Protein AF-A0A8S9HEF8-F1 (afdb_monomer_lite)

Structure (mmCIF, N/CA/C/O backbone):
data_AF-A0A8S9HEF8-F1
#
_entry.id   AF-A0A8S9HEF8-F1
#
loop_
_atom_site.group_PDB
_atom_site.id
_atom_site.type_symbol
_atom_site.label_atom_id
_atom_site.label_alt_id
_atom_site.label_comp_id
_atom_site.label_asym_id
_atom_site.label_entity_id
_atom_site.label_seq_id
_atom_site.pdbx_PDB_ins_code
_atom_site.Cartn_x
_atom_site.Cartn_y
_atom_site.Cartn_z
_atom_site.occupancy
_atom_site.B_iso_or_equiv
_atom_site.auth_seq_id
_atom_site.auth_comp_id
_atom_site.auth_asym_id
_atom_site.auth_atom_id
_atom_site.pdbx_PDB_model_num
ATOM 1 N N . MET A 1 1 ? 30.241 -7.085 -18.959 1.00 45.62 1 MET A N 1
ATOM 2 C CA . MET A 1 1 ? 30.035 -8.427 -18.373 1.00 45.62 1 MET A CA 1
ATOM 3 C C . MET A 1 1 ? 28.655 -8.900 -18.828 1.00 45.62 1 MET A C 1
ATOM 5 O O . MET A 1 1 ? 27.682 -8.258 -18.466 1.00 45.62 1 MET A O 1
ATOM 9 N N . ARG A 1 2 ? 28.546 -9.889 -19.728 1.00 50.38 2 ARG A N 1
ATOM 10 C CA . ARG A 1 2 ? 27.238 -10.426 -20.155 1.00 50.38 2 ARG A CA 1
ATOM 11 C C . ARG A 1 2 ? 26.846 -11.518 -19.163 1.00 50.38 2 ARG A C 1
ATOM 13 O O . ARG A 1 2 ? 27.552 -12.520 -19.085 1.00 50.38 2 ARG A O 1
ATOM 20 N N . ALA A 1 3 ? 25.784 -11.312 -18.388 1.00 52.59 3 ALA A N 1
ATOM 21 C CA . ALA A 1 3 ? 25.222 -12.379 -17.566 1.00 52.59 3 A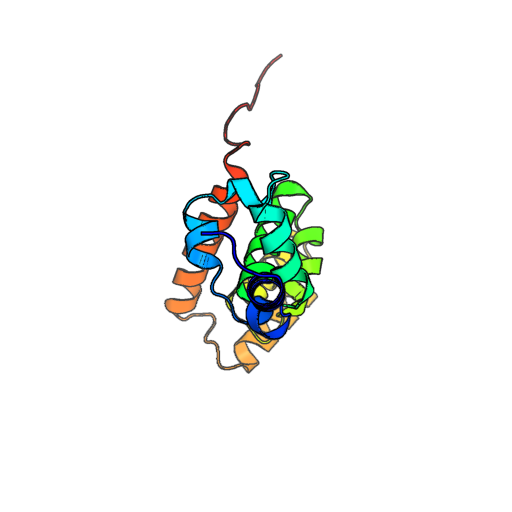LA A CA 1
ATO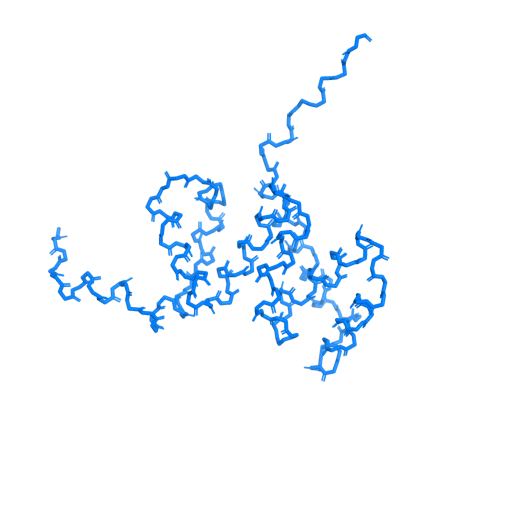M 22 C C . ALA A 1 3 ? 24.819 -13.545 -18.489 1.00 52.59 3 ALA A C 1
ATOM 24 O O . ALA A 1 3 ? 24.152 -13.332 -19.501 1.00 52.59 3 ALA A O 1
ATOM 25 N N . GLY A 1 4 ? 25.290 -14.759 -18.195 1.00 60.69 4 GLY A N 1
ATOM 26 C CA . GLY A 1 4 ? 24.871 -15.961 -18.922 1.00 60.69 4 GLY A CA 1
ATOM 27 C C . GLY A 1 4 ? 23.397 -16.284 -18.659 1.00 60.69 4 GLY A C 1
ATOM 28 O O . GLY A 1 4 ? 22.818 -15.767 -17.708 1.00 60.69 4 GLY A O 1
ATOM 29 N N . ILE A 1 5 ? 22.810 -17.175 -19.463 1.00 64.31 5 ILE A N 1
ATOM 30 C CA . ILE A 1 5 ? 21.390 -17.586 -19.392 1.00 64.31 5 ILE A CA 1
ATOM 31 C C . ILE A 1 5 ? 20.952 -17.913 -17.949 1.00 64.31 5 ILE A C 1
ATOM 33 O O . ILE A 1 5 ? 19.923 -17.432 -17.497 1.00 64.31 5 ILE A O 1
ATOM 37 N N . ARG A 1 6 ? 21.806 -18.595 -17.173 1.00 64.19 6 ARG A N 1
ATOM 38 C CA . ARG A 1 6 ? 21.556 -18.915 -15.753 1.00 64.19 6 ARG A CA 1
ATOM 39 C C . ARG A 1 6 ? 21.473 -17.694 -14.829 1.00 64.19 6 ARG A C 1
ATOM 41 O O . ARG A 1 6 ? 20.729 -17.705 -13.859 1.00 64.19 6 ARG A O 1
ATOM 48 N N . GLY A 1 7 ? 22.253 -16.648 -15.102 1.00 69.31 7 GLY A N 1
ATOM 49 C CA . GLY A 1 7 ? 22.179 -15.391 -14.352 1.00 69.31 7 GLY A CA 1
ATOM 50 C C . GLY A 1 7 ? 20.928 -14.587 -14.704 1.00 69.31 7 GLY A C 1
ATOM 51 O O . GLY A 1 7 ? 20.364 -13.930 -13.836 1.00 69.31 7 GLY A O 1
ATOM 52 N N . TYR A 1 8 ? 20.473 -14.679 -15.957 1.00 68.25 8 TYR A N 1
ATOM 53 C CA . TYR A 1 8 ? 19.217 -14.079 -16.410 1.00 68.25 8 TYR A CA 1
ATOM 54 C C . TYR A 1 8 ? 17.990 -14.770 -15.794 1.00 68.25 8 TYR A C 1
ATOM 56 O O . TYR A 1 8 ? 17.074 -14.099 -15.332 1.00 68.25 8 TYR A O 1
ATOM 64 N N . GLU A 1 9 ? 17.994 -16.102 -15.726 1.00 75.50 9 GLU A N 1
ATOM 65 C CA . GLU A 1 9 ? 16.936 -16.881 -15.067 1.00 75.50 9 GLU A CA 1
ATOM 66 C C . GLU A 1 9 ? 16.825 -16.540 -13.576 1.00 75.50 9 GLU A C 1
ATOM 68 O O . GLU A 1 9 ? 15.723 -16.352 -13.070 1.00 75.50 9 GLU A O 1
ATOM 73 N N . LEU A 1 10 ? 17.962 -16.367 -12.892 1.00 78.44 10 LEU A N 1
ATOM 74 C CA . LEU A 1 10 ? 17.995 -16.026 -11.471 1.00 78.44 10 LEU A CA 1
ATOM 75 C C . LEU A 1 10 ? 17.328 -14.673 -11.167 1.00 78.44 10 LEU A C 1
ATOM 77 O O . LEU A 1 10 ? 16.542 -14.576 -10.232 1.00 78.44 10 LEU A O 1
ATOM 81 N N . VAL A 1 11 ? 17.595 -13.624 -11.954 1.00 75.62 11 VAL A N 1
ATOM 82 C CA . VAL A 1 11 ? 17.010 -12.284 -11.711 1.00 75.62 11 VAL A CA 1
ATOM 83 C C . VAL A 1 11 ? 15.521 -12.188 -12.065 1.00 75.62 11 VAL A C 1
ATOM 85 O O . VAL A 1 11 ? 14.886 -11.168 -11.802 1.00 75.62 11 VAL A O 1
ATOM 88 N N . HIS A 1 12 ? 14.956 -13.238 -12.661 1.00 83.00 12 HIS A N 1
ATOM 89 C CA . HIS A 1 12 ? 13.531 -13.361 -12.961 1.00 83.00 12 HIS A CA 1
ATOM 90 C C . HIS A 1 12 ? 12.839 -14.458 -12.144 1.00 83.00 12 HIS A C 1
ATOM 92 O O . HIS A 1 12 ? 11.660 -14.729 -12.374 1.00 83.00 12 HIS A O 1
ATOM 98 N N . ASP A 1 13 ? 13.538 -15.066 -11.184 1.00 89.81 13 ASP A N 1
ATOM 99 C CA . ASP A 1 13 ? 12.966 -16.084 -10.315 1.00 89.81 13 ASP A CA 1
ATOM 100 C C . ASP A 1 13 ? 11.870 -15.479 -9.409 1.00 89.81 13 ASP A C 1
ATOM 102 O O . ASP A 1 13 ? 12.137 -14.516 -8.678 1.00 89.81 13 ASP A O 1
ATOM 106 N N . PRO A 1 14 ? 10.643 -16.037 -9.397 1.00 91.06 14 PRO A N 1
ATOM 107 C CA . PRO A 1 14 ? 9.540 -15.503 -8.600 1.00 91.06 14 PRO A CA 1
ATOM 108 C C . PRO A 1 14 ? 9.828 -15.410 -7.097 1.00 91.06 14 PRO A C 1
ATOM 110 O O . PRO A 1 14 ? 9.326 -14.506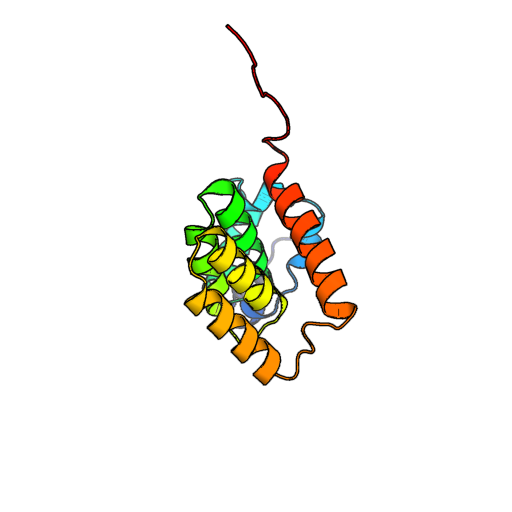 -6.431 1.00 91.06 14 PRO A O 1
ATOM 113 N N . SER A 1 15 ? 10.634 -16.319 -6.539 1.00 91.75 15 SER A N 1
ATOM 114 C CA . SER A 1 15 ? 10.981 -16.306 -5.113 1.00 91.75 15 SER A CA 1
ATOM 115 C C . SER A 1 15 ? 11.916 -15.150 -4.751 1.00 91.75 15 SER A C 1
ATOM 117 O O . SER A 1 15 ? 11.826 -14.617 -3.642 1.00 91.75 15 SER A O 1
ATOM 119 N N . ILE A 1 16 ? 12.765 -14.732 -5.697 1.00 90.81 16 ILE A N 1
ATOM 120 C CA . ILE A 1 16 ? 13.632 -13.559 -5.569 1.00 90.81 16 ILE A CA 1
ATOM 121 C C . ILE A 1 16 ? 12.802 -12.290 -5.732 1.00 90.81 16 ILE A C 1
ATOM 123 O O . ILE A 1 16 ? 12.845 -11.429 -4.857 1.00 90.81 16 ILE A O 1
ATOM 127 N N . LEU A 1 17 ? 11.992 -12.208 -6.790 1.00 93.19 17 LEU A N 1
ATOM 128 C CA . LEU A 1 17 ? 11.127 -11.054 -7.061 1.00 93.19 17 LEU A CA 1
ATOM 129 C C . LEU A 1 17 ? 10.148 -10.777 -5.911 1.00 93.19 17 LEU A C 1
ATOM 131 O O . LEU A 1 17 ? 9.862 -9.630 -5.587 1.00 93.19 17 LEU A O 1
ATOM 135 N N . LYS A 1 18 ? 9.678 -11.822 -5.224 1.00 93.69 18 LYS A N 1
ATOM 136 C CA . LYS A 1 18 ? 8.786 -11.682 -4.067 1.00 93.69 18 LYS A CA 1
ATOM 137 C C . LYS A 1 18 ? 9.461 -11.061 -2.836 1.00 93.69 18 LYS A C 1
ATOM 139 O O . LYS A 1 18 ? 8.764 -10.609 -1.931 1.00 93.69 18 LYS A O 1
ATOM 144 N N . ARG A 1 19 ? 10.796 -11.084 -2.762 1.00 91.06 19 ARG A N 1
ATOM 145 C CA . ARG A 1 19 ? 11.579 -10.685 -1.577 1.00 91.06 19 ARG A CA 1
ATOM 146 C C . ARG A 1 19 ? 12.564 -9.548 -1.832 1.00 91.06 19 ARG A C 1
ATOM 148 O O . ARG A 1 19 ? 13.186 -9.085 -0.877 1.00 91.06 19 ARG A O 1
ATOM 155 N N . CYS A 1 20 ? 12.764 -9.134 -3.080 1.00 89.69 20 CYS A N 1
ATOM 156 C CA . CYS A 1 20 ? 13.673 -8.040 -3.387 1.00 89.69 20 CYS A CA 1
ATOM 157 C C . CYS A 1 20 ? 13.167 -6.722 -2.785 1.00 89.69 20 CYS A C 1
ATOM 159 O O . CYS A 1 20 ? 11.965 -6.493 -2.647 1.00 89.69 20 CYS A O 1
ATOM 161 N N . ASN A 1 21 ? 14.112 -5.876 -2.375 1.00 86.69 21 ASN A N 1
ATOM 162 C CA . ASN A 1 21 ? 13.804 -4.570 -1.815 1.00 86.69 21 ASN A CA 1
ATOM 163 C C . ASN A 1 21 ? 13.782 -3.525 -2.933 1.00 86.69 21 ASN A C 1
ATOM 165 O O . ASN A 1 21 ? 14.836 -3.058 -3.366 1.00 86.69 21 ASN A O 1
ATOM 169 N N . ASP A 1 22 ? 12.580 -3.150 -3.359 1.00 83.56 22 ASP A N 1
ATOM 170 C CA . ASP A 1 22 ? 12.374 -2.196 -4.451 1.00 83.56 22 ASP A CA 1
ATOM 171 C C . ASP A 1 22 ? 12.343 -0.733 -3.957 1.00 83.56 22 ASP A C 1
ATOM 173 O O . ASP A 1 22 ? 12.358 0.198 -4.764 1.00 83.56 22 ASP A O 1
ATOM 177 N N . THR A 1 23 ? 12.367 -0.509 -2.634 1.00 85.44 23 THR A N 1
ATOM 178 C CA . THR A 1 23 ? 12.253 0.817 -2.001 1.00 85.44 23 THR A CA 1
ATOM 179 C C . THR A 1 23 ? 13.282 1.838 -2.496 1.00 85.44 23 THR A C 1
ATOM 181 O O . THR A 1 23 ? 12.865 2.942 -2.844 1.00 85.44 23 THR A O 1
ATOM 184 N N . PRO A 1 24 ? 14.600 1.541 -2.572 1.00 82.88 24 PRO A N 1
ATOM 185 C CA . PRO A 1 24 ? 15.578 2.534 -3.031 1.00 82.88 24 PRO A CA 1
ATOM 186 C C . PRO A 1 24 ? 15.256 3.045 -4.437 1.00 82.88 24 PRO A C 1
ATOM 188 O O . PRO A 1 24 ? 15.319 4.236 -4.714 1.00 82.88 24 PRO A O 1
ATOM 191 N N . MET A 1 25 ? 14.818 2.131 -5.297 1.00 77.00 25 MET A N 1
ATOM 192 C CA . MET A 1 25 ? 14.545 2.397 -6.700 1.00 77.00 25 MET A CA 1
ATOM 193 C C . MET A 1 25 ? 13.284 3.264 -6.870 1.00 77.00 25 MET A C 1
ATOM 195 O O . MET A 1 25 ? 13.278 4.206 -7.661 1.00 77.00 25 MET A O 1
ATOM 199 N N . VAL A 1 26 ? 12.239 2.998 -6.078 1.00 81.19 26 VAL A N 1
ATOM 200 C CA . VAL A 1 26 ? 11.017 3.820 -6.043 1.00 81.19 26 VAL A CA 1
ATOM 201 C C . VAL A 1 26 ? 11.270 5.194 -5.411 1.00 81.19 26 VAL A C 1
ATOM 203 O O . VAL A 1 26 ? 10.693 6.184 -5.853 1.00 81.19 26 VAL A O 1
ATOM 206 N N . ASN A 1 27 ? 12.150 5.283 -4.409 1.00 82.88 27 ASN A N 1
ATOM 207 C CA . ASN A 1 27 ? 12.511 6.551 -3.770 1.00 82.88 27 ASN A CA 1
ATOM 208 C C . ASN A 1 27 ? 13.292 7.476 -4.710 1.00 82.88 27 ASN A C 1
ATOM 210 O O . ASN A 1 27 ? 13.030 8.675 -4.742 1.00 82.88 27 ASN A O 1
ATOM 214 N N . GLU A 1 28 ? 14.254 6.932 -5.457 1.00 81.44 28 GLU A N 1
ATOM 215 C CA . GLU A 1 28 ? 15.108 7.720 -6.352 1.00 81.44 28 GLU A CA 1
ATOM 216 C C . GLU A 1 28 ? 14.373 8.183 -7.611 1.00 81.44 28 GLU A C 1
ATOM 218 O O . GLU A 1 28 ? 14.711 9.215 -8.191 1.00 81.44 28 GLU A O 1
ATOM 223 N N . SER A 1 29 ? 13.397 7.410 -8.091 1.00 78.81 29 SER A N 1
ATOM 224 C CA . SER A 1 29 ? 12.734 7.681 -9.368 1.00 78.81 29 SER A CA 1
ATOM 225 C C . SER A 1 29 ? 11.279 7.191 -9.393 1.00 78.81 29 SER A C 1
ATOM 227 O O . SER A 1 29 ? 10.934 6.326 -10.201 1.00 78.81 29 SER A O 1
ATOM 229 N N . PRO A 1 30 ? 10.384 7.773 -8.571 1.00 77.44 30 PRO A N 1
ATOM 230 C CA . PRO A 1 30 ? 8.987 7.335 -8.471 1.00 77.44 30 PRO A CA 1
ATOM 231 C C . PRO A 1 30 ? 8.230 7.452 -9.802 1.00 77.44 30 PRO A C 1
ATOM 233 O O . PRO A 1 30 ? 7.377 6.622 -10.109 1.00 77.44 30 PRO A O 1
ATOM 236 N N . CYS A 1 31 ? 8.600 8.417 -10.654 1.00 73.06 31 CYS A N 1
ATOM 237 C CA . CYS A 1 31 ? 8.021 8.587 -11.989 1.00 73.06 31 CYS A CA 1
ATOM 238 C C . CYS A 1 31 ? 8.257 7.385 -12.922 1.00 73.06 31 CYS A C 1
ATOM 240 O O . CYS A 1 31 ? 7.529 7.214 -13.898 1.00 73.06 31 CYS A O 1
ATOM 242 N N . GLN A 1 32 ? 9.249 6.533 -12.641 1.00 77.06 32 GLN A N 1
ATOM 243 C CA . GLN A 1 32 ? 9.531 5.355 -13.461 1.00 77.06 32 GLN A CA 1
ATOM 244 C C . GLN A 1 32 ? 8.480 4.252 -13.285 1.00 77.06 32 GLN A C 1
ATOM 246 O O . GLN A 1 32 ? 8.370 3.410 -14.170 1.00 77.06 32 GLN A O 1
ATOM 251 N N . ILE A 1 33 ? 7.671 4.278 -12.214 1.00 79.62 33 ILE A N 1
ATOM 252 C CA . ILE A 1 33 ? 6.546 3.340 -12.039 1.00 79.62 33 ILE A CA 1
ATOM 253 C C . ILE A 1 33 ? 5.493 3.540 -13.138 1.00 79.62 33 ILE A C 1
ATOM 255 O O . ILE A 1 33 ? 4.962 2.561 -13.656 1.00 79.62 33 ILE A O 1
ATOM 259 N N . GLY A 1 34 ? 5.229 4.785 -13.541 1.00 73.62 34 GLY A N 1
ATOM 260 C CA . GLY A 1 34 ? 4.269 5.104 -14.604 1.00 73.62 34 GLY A CA 1
ATOM 261 C C . GLY A 1 34 ? 4.850 5.063 -16.022 1.00 73.62 34 GLY A C 1
ATOM 262 O O . GLY A 1 34 ? 4.101 4.955 -16.991 1.00 73.62 34 GLY A O 1
ATOM 263 N N . ASN A 1 35 ? 6.178 5.120 -16.167 1.00 76.50 35 ASN A N 1
ATOM 264 C CA . ASN A 1 35 ? 6.840 5.208 -17.468 1.00 76.50 35 ASN A CA 1
ATOM 265 C C . ASN A 1 35 ? 7.188 3.833 -18.042 1.00 76.50 35 ASN A C 1
ATOM 267 O O . ASN A 1 35 ? 7.875 3.043 -17.392 1.00 76.50 35 ASN A O 1
ATOM 271 N N . ILE A 1 36 ? 6.834 3.611 -19.314 1.00 75.62 36 ILE A N 1
ATOM 272 C CA . ILE A 1 36 ? 7.205 2.410 -20.076 1.00 75.62 36 ILE A CA 1
ATOM 273 C C . ILE A 1 36 ? 8.730 2.302 -20.147 1.00 75.62 36 ILE A C 1
ATOM 275 O O . ILE A 1 36 ? 9.397 2.965 -20.941 1.00 75.62 36 ILE A O 1
ATOM 279 N N . SER A 1 37 ? 9.283 1.469 -19.272 1.00 79.94 37 SER A N 1
ATOM 280 C CA . SER A 1 37 ? 10.715 1.350 -19.022 1.00 79.94 37 SER A CA 1
ATOM 281 C C . SER A 1 37 ? 11.070 -0.068 -18.570 1.00 79.94 37 SER A C 1
ATOM 283 O O . SER A 1 37 ? 10.220 -0.853 -18.146 1.00 79.94 37 SER A O 1
ATOM 285 N N . ASN A 1 38 ? 12.361 -0.409 -18.620 1.00 82.19 38 ASN A N 1
ATOM 286 C CA . ASN A 1 38 ? 12.845 -1.673 -18.051 1.00 82.19 38 ASN A CA 1
ATOM 287 C C . ASN A 1 38 ? 12.605 -1.752 -16.536 1.00 82.19 38 ASN A C 1
ATOM 289 O O . ASN A 1 38 ? 12.398 -2.847 -16.017 1.00 82.19 38 ASN A O 1
ATOM 293 N N . PHE A 1 39 ? 12.598 -0.602 -15.854 1.00 82.50 39 PHE A N 1
ATOM 294 C CA . PHE A 1 39 ? 12.239 -0.501 -14.445 1.00 82.50 39 PHE A CA 1
ATOM 295 C C . PHE A 1 39 ? 10.779 -0.909 -14.232 1.00 82.50 39 PHE A C 1
ATOM 297 O O . PHE A 1 39 ? 10.524 -1.811 -13.442 1.00 82.50 39 PHE A O 1
ATOM 304 N N . GLN A 1 40 ? 9.840 -0.319 -14.980 1.00 85.81 40 GLN A N 1
ATOM 305 C CA . GLN A 1 40 ? 8.414 -0.629 -14.843 1.00 85.81 40 GLN A CA 1
ATOM 306 C C . GLN A 1 40 ? 8.156 -2.114 -15.117 1.00 85.81 40 GLN A C 1
ATOM 308 O O . GLN A 1 40 ? 7.465 -2.774 -14.350 1.00 85.81 40 GLN A O 1
ATOM 313 N N . ASN A 1 41 ? 8.785 -2.675 -16.152 1.00 88.12 41 ASN A N 1
ATOM 314 C CA . ASN A 1 41 ? 8.671 -4.101 -16.463 1.00 88.12 41 ASN A CA 1
ATOM 315 C C . ASN A 1 41 ? 9.184 -5.010 -15.337 1.00 88.12 41 ASN A C 1
ATOM 317 O O . ASN A 1 41 ? 8.622 -6.078 -15.107 1.00 88.12 41 ASN A O 1
ATOM 321 N N . PHE A 1 42 ? 10.272 -4.634 -14.661 1.00 88.69 42 PHE A N 1
ATOM 322 C CA . PHE A 1 42 ? 10.765 -5.367 -13.495 1.00 88.69 42 PHE A CA 1
ATOM 323 C C . PHE A 1 42 ? 9.812 -5.212 -12.303 1.00 88.69 42 PHE A C 1
ATOM 325 O O . PHE A 1 42 ? 9.396 -6.207 -11.719 1.00 88.69 42 PHE A O 1
ATOM 332 N N . PHE A 1 43 ? 9.415 -3.977 -12.002 1.00 91.06 43 PHE A N 1
ATOM 333 C CA . PHE A 1 43 ? 8.542 -3.634 -10.886 1.00 91.06 43 PHE A CA 1
ATOM 334 C C . PHE A 1 43 ? 7.178 -4.331 -10.978 1.00 91.06 43 PHE A C 1
ATOM 336 O O . PHE A 1 43 ? 6.730 -4.937 -10.009 1.00 91.06 43 PHE A O 1
ATOM 343 N N . LEU A 1 44 ? 6.553 -4.351 -12.158 1.00 92.38 44 LEU A N 1
ATOM 344 C CA . LEU A 1 44 ? 5.284 -5.051 -12.371 1.00 92.38 44 LEU A CA 1
ATOM 345 C C . LEU A 1 44 ? 5.411 -6.564 -12.156 1.00 92.38 44 LEU A C 1
ATOM 347 O O . LEU A 1 44 ? 4.513 -7.169 -11.579 1.00 92.38 44 LEU A O 1
ATOM 351 N N . LYS A 1 45 ? 6.552 -7.180 -12.499 1.00 94.06 45 LYS A N 1
ATOM 352 C CA . LYS A 1 45 ? 6.793 -8.590 -12.150 1.00 94.06 45 LYS A CA 1
ATOM 353 C C . LYS A 1 45 ? 6.852 -8.798 -10.635 1.00 94.06 45 LYS A C 1
ATOM 355 O O . LYS A 1 45 ? 6.360 -9.818 -10.158 1.00 94.06 45 LYS A O 1
ATOM 360 N N . CYS A 1 46 ? 7.419 -7.856 -9.875 1.00 94.81 46 CYS A N 1
ATOM 361 C CA . CYS A 1 46 ? 7.390 -7.888 -8.408 1.00 94.81 46 CYS A CA 1
ATOM 362 C C . CYS A 1 46 ? 5.952 -7.776 -7.871 1.00 94.81 46 CYS A C 1
ATOM 364 O O . CYS A 1 46 ? 5.570 -8.533 -6.976 1.00 94.81 46 CYS A O 1
ATOM 366 N N . VAL A 1 47 ? 5.132 -6.888 -8.445 1.00 95.19 47 VAL A N 1
ATOM 367 C CA . VAL A 1 47 ? 3.701 -6.756 -8.106 1.00 95.19 47 VAL A CA 1
ATOM 368 C C . VAL A 1 47 ? 2.947 -8.064 -8.375 1.00 95.19 47 VAL A C 1
ATOM 370 O O . VAL A 1 47 ? 2.174 -8.519 -7.526 1.00 95.19 47 VAL A O 1
ATOM 373 N N . ASP A 1 48 ? 3.193 -8.700 -9.522 1.00 95.25 48 ASP A N 1
ATOM 374 C CA . ASP A 1 48 ? 2.518 -9.932 -9.943 1.00 95.25 48 ASP A CA 1
ATOM 375 C C . ASP A 1 48 ? 2.798 -11.113 -9.008 1.00 95.25 48 ASP A C 1
ATOM 377 O O . ASP A 1 48 ? 1.896 -11.895 -8.706 1.00 95.25 48 ASP A O 1
ATOM 381 N N . VAL A 1 49 ? 4.025 -11.230 -8.489 1.00 95.81 49 VAL A N 1
ATOM 382 C CA . VAL A 1 49 ? 4.382 -12.283 -7.517 1.00 95.81 49 VAL A CA 1
ATOM 383 C C . VAL A 1 49 ? 3.990 -11.941 -6.072 1.00 95.81 49 VAL A C 1
ATOM 385 O O . VAL A 1 49 ? 4.230 -12.737 -5.154 1.00 95.81 49 VAL A O 1
ATOM 388 N N . GLY A 1 50 ? 3.379 -10.772 -5.855 1.00 94.75 50 GLY A N 1
ATOM 389 C CA . GLY A 1 50 ? 2.928 -10.308 -4.547 1.00 94.75 50 GLY A CA 1
ATOM 390 C C . GLY A 1 50 ? 4.072 -9.861 -3.639 1.00 94.75 50 GLY A C 1
ATOM 391 O O . GLY A 1 50 ? 4.066 -10.174 -2.448 1.00 94.75 50 GLY A O 1
ATOM 392 N N . ASN A 1 51 ? 5.079 -9.177 -4.188 1.00 95.75 51 ASN A N 1
ATOM 393 C CA . ASN A 1 51 ? 6.034 -8.435 -3.371 1.00 95.75 51 ASN A CA 1
ATOM 394 C C . ASN A 1 51 ? 5.282 -7.324 -2.622 1.00 95.75 51 ASN A C 1
ATOM 396 O O . ASN A 1 51 ? 4.688 -6.444 -3.242 1.00 95.75 51 ASN A O 1
ATOM 400 N N . ILE A 1 52 ? 5.313 -7.369 -1.290 1.00 94.88 52 ILE A N 1
ATOM 401 C CA . ILE A 1 52 ? 4.522 -6.483 -0.424 1.00 94.88 52 ILE A CA 1
ATOM 402 C C . ILE A 1 52 ? 4.828 -5.004 -0.695 1.00 94.88 52 ILE A C 1
ATOM 404 O O . ILE A 1 52 ? 3.907 -4.191 -0.767 1.00 94.88 52 ILE A O 1
ATOM 408 N N . VAL A 1 53 ? 6.108 -4.666 -0.875 1.00 93.31 53 VAL A N 1
ATOM 409 C CA . VAL A 1 53 ? 6.569 -3.292 -1.112 1.00 93.31 53 VAL A CA 1
ATOM 410 C C . VAL A 1 53 ? 6.146 -2.818 -2.500 1.00 93.31 53 VAL A C 1
ATOM 412 O O . VAL A 1 53 ? 5.631 -1.710 -2.640 1.00 93.31 53 VAL A O 1
ATOM 415 N N . ALA A 1 54 ? 6.299 -3.665 -3.522 1.00 94.94 54 ALA A N 1
ATOM 416 C CA . ALA A 1 54 ? 5.878 -3.324 -4.878 1.00 94.94 54 ALA A CA 1
ATOM 417 C C . ALA A 1 54 ? 4.355 -3.138 -4.972 1.00 94.94 54 ALA A C 1
ATOM 419 O O . ALA A 1 54 ? 3.890 -2.157 -5.544 1.00 94.94 54 ALA A O 1
ATOM 420 N N . VAL A 1 55 ? 3.578 -4.033 -4.350 1.00 96.56 55 VAL A N 1
ATOM 421 C CA . VAL A 1 55 ? 2.112 -3.922 -4.255 1.00 96.56 55 VAL A CA 1
ATOM 422 C C . VAL A 1 55 ? 1.704 -2.617 -3.570 1.00 96.56 55 VAL A C 1
ATOM 424 O O . VAL A 1 55 ? 0.799 -1.939 -4.049 1.00 96.56 55 VAL A O 1
ATOM 427 N N . TYR A 1 56 ? 2.383 -2.237 -2.484 1.00 95.25 56 TYR A N 1
ATOM 428 C CA . TYR A 1 56 ? 2.134 -0.967 -1.804 1.00 95.25 56 TYR A CA 1
ATOM 429 C C . TYR A 1 56 ? 2.333 0.233 -2.740 1.00 95.25 56 TYR A C 1
ATOM 431 O O . TYR A 1 56 ? 1.404 1.016 -2.935 1.00 95.25 56 TYR A O 1
ATOM 439 N N . TYR A 1 57 ? 3.506 0.355 -3.365 1.00 94.31 57 TYR A N 1
ATOM 440 C CA . TYR A 1 57 ? 3.801 1.501 -4.226 1.00 94.31 57 TYR A CA 1
ATOM 441 C C . TYR A 1 57 ? 2.947 1.541 -5.496 1.00 94.31 57 TYR A C 1
ATOM 443 O O . TYR A 1 57 ? 2.510 2.621 -5.884 1.00 94.31 57 TYR A O 1
ATOM 451 N N . GLU A 1 58 ? 2.660 0.394 -6.118 1.00 94.44 58 GLU A N 1
ATOM 452 C CA . GLU A 1 58 ? 1.761 0.336 -7.276 1.00 94.44 58 GLU A CA 1
ATOM 453 C C . GLU A 1 58 ? 0.340 0.759 -6.895 1.00 94.44 58 GLU A C 1
ATOM 455 O O . GLU A 1 58 ? -0.308 1.494 -7.635 1.00 94.44 58 GLU A O 1
ATOM 460 N N . GLY A 1 59 ? -0.138 0.343 -5.721 1.00 95.31 59 GLY A N 1
ATOM 461 C CA . GLY A 1 59 ? -1.439 0.755 -5.209 1.00 95.31 59 GLY A CA 1
ATOM 462 C C . GLY A 1 59 ? -1.558 2.267 -5.023 1.00 95.31 59 GLY A C 1
ATOM 463 O O . GLY A 1 59 ? -2.535 2.865 -5.470 1.00 95.31 59 GLY A O 1
ATOM 464 N N . LEU A 1 60 ? -0.539 2.905 -4.440 1.00 94.06 60 LEU A N 1
ATOM 465 C CA . LEU A 1 60 ? -0.498 4.367 -4.299 1.00 94.06 60 LEU A CA 1
ATOM 466 C C . LEU A 1 60 ? -0.357 5.091 -5.647 1.00 94.06 60 LEU A C 1
ATOM 468 O O . LEU A 1 60 ? -0.959 6.141 -5.883 1.00 94.06 60 LEU A O 1
ATOM 472 N N . HIS A 1 61 ? 0.430 4.530 -6.562 1.00 92.12 61 HIS A N 1
ATOM 473 C CA . HIS A 1 61 ? 0.556 5.062 -7.911 1.00 92.12 61 HIS A CA 1
ATOM 474 C C . HIS A 1 61 ? -0.781 4.988 -8.670 1.00 92.12 61 HIS A C 1
ATOM 476 O O . HIS A 1 61 ? -1.193 5.961 -9.300 1.00 92.12 61 HIS A O 1
ATOM 482 N N . ARG A 1 62 ? -1.528 3.883 -8.575 1.00 92.19 62 ARG A N 1
ATOM 483 C CA . ARG A 1 62 ? -2.852 3.770 -9.208 1.00 92.19 62 ARG A CA 1
ATOM 484 C C . ARG A 1 62 ? -3.905 4.649 -8.558 1.00 92.19 62 ARG A C 1
ATOM 486 O O . ARG A 1 62 ? -4.675 5.271 -9.286 1.00 92.19 62 ARG A O 1
ATOM 493 N N . SER A 1 63 ? -3.910 4.764 -7.227 1.00 92.94 63 SER A N 1
ATOM 494 C CA . SER A 1 63 ? -4.868 5.633 -6.529 1.00 92.94 63 SER A CA 1
ATOM 495 C C . SER A 1 63 ? -4.766 7.084 -6.992 1.00 92.94 63 SER A C 1
ATOM 497 O O . SER A 1 63 ? -5.766 7.794 -7.038 1.00 92.94 63 SER A O 1
ATOM 499 N N . THR A 1 64 ? -3.554 7.511 -7.351 1.00 87.31 64 THR A N 1
ATOM 500 C CA . THR A 1 64 ? -3.257 8.871 -7.803 1.00 87.31 64 THR A CA 1
ATOM 501 C C . THR A 1 64 ? -3.442 9.086 -9.303 1.00 87.31 64 THR A C 1
ATOM 503 O O . THR A 1 64 ? -3.764 10.200 -9.704 1.00 87.31 64 THR A O 1
ATOM 506 N N . THR A 1 65 ? -3.258 8.059 -10.135 1.00 87.44 65 THR A N 1
ATOM 507 C CA . THR A 1 65 ? -3.285 8.197 -11.605 1.00 87.44 65 THR A CA 1
ATOM 508 C C . THR A 1 65 ? -4.577 7.716 -12.259 1.00 87.44 65 THR A C 1
ATOM 510 O O . THR A 1 65 ? -4.978 8.263 -13.284 1.00 87.44 65 THR A O 1
ATOM 513 N N . LEU A 1 66 ? -5.230 6.706 -11.682 1.00 89.31 66 LEU A N 1
ATOM 514 C CA . LEU A 1 66 ? -6.432 6.063 -12.226 1.00 89.31 66 LEU A CA 1
ATOM 515 C C . LEU A 1 66 ? -7.653 6.212 -11.309 1.00 89.31 66 LEU A C 1
ATOM 517 O O . LEU A 1 66 ? -8.781 6.018 -11.753 1.00 89.31 66 LEU A O 1
ATOM 521 N N . GLY A 1 67 ? -7.430 6.585 -10.048 1.00 90.81 67 GLY A N 1
ATOM 522 C CA . GLY A 1 67 ? -8.468 6.804 -9.050 1.00 90.81 67 GLY A CA 1
ATOM 523 C C . GLY A 1 67 ? -8.359 5.846 -7.870 1.00 90.81 67 GLY A C 1
ATOM 524 O O . GLY A 1 67 ? -7.784 4.762 -7.954 1.00 90.81 67 GLY A O 1
ATOM 525 N N . VAL A 1 68 ? -8.932 6.266 -6.743 1.00 93.38 68 VAL A N 1
ATOM 526 C CA . VAL A 1 68 ? -8.790 5.608 -5.436 1.00 93.38 68 VAL A CA 1
ATOM 527 C C . VAL A 1 68 ? -9.194 4.127 -5.464 1.00 93.38 68 VAL A C 1
ATOM 529 O O . VAL A 1 68 ? -8.494 3.301 -4.882 1.00 93.38 68 VAL A O 1
ATOM 532 N N . GLU A 1 69 ? -10.260 3.769 -6.183 1.00 96.00 69 GLU A N 1
ATOM 533 C CA . GLU A 1 69 ? -10.726 2.377 -6.302 1.00 96.00 69 GLU A CA 1
ATOM 534 C C . GLU A 1 69 ? -9.688 1.453 -6.962 1.00 96.00 69 GLU A C 1
ATOM 536 O O . GLU A 1 69 ? -9.477 0.335 -6.496 1.00 96.00 69 GLU A O 1
ATOM 541 N N . GLU A 1 70 ? -8.959 1.932 -7.974 1.00 95.44 70 GLU A N 1
ATOM 542 C CA . GLU A 1 70 ? -7.887 1.158 -8.617 1.00 95.44 70 GLU A CA 1
ATOM 543 C C . GLU A 1 70 ? -6.695 0.931 -7.683 1.00 95.44 70 GLU A C 1
ATOM 545 O O . GLU A 1 70 ? -6.044 -0.114 -7.733 1.00 95.44 70 GLU A O 1
ATOM 550 N N . GLY A 1 71 ? -6.425 1.891 -6.795 1.00 95.75 71 GLY A N 1
ATOM 551 C CA . GLY A 1 71 ? -5.437 1.717 -5.737 1.00 95.75 71 GLY A CA 1
ATOM 552 C C . GLY A 1 71 ? -5.852 0.653 -4.725 1.00 95.75 71 GLY A C 1
ATOM 553 O O . GLY A 1 71 ? -5.050 -0.225 -4.403 1.00 95.75 71 GLY A O 1
ATOM 554 N N . ILE A 1 72 ? -7.113 0.681 -4.274 1.00 97.75 72 ILE A N 1
ATOM 555 C CA . ILE A 1 72 ? -7.671 -0.332 -3.363 1.00 97.75 72 ILE A CA 1
ATOM 556 C C . ILE A 1 72 ? -7.513 -1.736 -3.966 1.00 97.75 72 ILE A C 1
ATOM 558 O O . ILE A 1 72 ? -6.932 -2.602 -3.315 1.00 97.75 72 ILE A O 1
ATOM 562 N N . ASN A 1 73 ? -7.916 -1.938 -5.226 1.00 97.31 73 ASN A N 1
ATOM 563 C CA . ASN A 1 73 ? -7.849 -3.238 -5.913 1.00 97.31 73 ASN A CA 1
ATOM 564 C C . ASN A 1 73 ? -6.447 -3.876 -5.897 1.00 97.31 73 ASN A C 1
ATOM 566 O O . ASN A 1 73 ? -6.304 -5.103 -5.894 1.00 97.31 73 ASN A O 1
ATOM 570 N N . VAL A 1 74 ? -5.391 -3.058 -5.912 1.00 97.38 74 VAL A N 1
ATOM 571 C CA . VAL A 1 74 ? -4.009 -3.544 -5.806 1.00 97.38 74 VAL A CA 1
ATOM 572 C C . VAL A 1 74 ? -3.623 -3.790 -4.349 1.00 97.38 74 VAL A C 1
ATOM 574 O O . VAL A 1 74 ? -3.103 -4.861 -4.029 1.00 97.38 74 VAL A O 1
ATOM 577 N N . LEU A 1 75 ? -3.884 -2.821 -3.467 1.00 97.50 75 LEU A N 1
ATOM 578 C CA . LEU A 1 75 ? -3.470 -2.859 -2.062 1.00 97.50 75 LEU A CA 1
ATOM 579 C C . LEU A 1 75 ? -4.138 -3.979 -1.261 1.00 97.50 75 LEU A C 1
ATOM 581 O O . LEU A 1 75 ? -3.517 -4.508 -0.337 1.00 97.50 75 LEU A O 1
ATOM 585 N N . GLU A 1 76 ? -5.361 -4.375 -1.620 1.00 95.88 76 GLU A N 1
ATOM 586 C CA . GLU A 1 76 ? -6.122 -5.427 -0.934 1.00 95.88 76 GLU A CA 1
ATOM 587 C C . GLU A 1 76 ? -5.373 -6.759 -0.836 1.00 95.88 76 GLU A C 1
ATOM 589 O O . GLU A 1 76 ? -5.567 -7.503 0.123 1.00 95.88 76 GLU A O 1
ATOM 594 N N . ARG A 1 77 ? -4.430 -7.030 -1.748 1.00 95.06 77 ARG A N 1
ATOM 595 C CA . ARG A 1 77 ? -3.566 -8.224 -1.700 1.00 95.06 77 ARG A CA 1
ATOM 596 C C . ARG A 1 77 ? -2.747 -8.336 -0.408 1.00 95.06 77 ARG A C 1
ATOM 598 O O . ARG A 1 77 ? -2.349 -9.437 -0.038 1.00 95.06 77 ARG A O 1
ATOM 605 N N . ASN A 1 78 ? -2.484 -7.212 0.257 1.00 95.94 78 ASN A N 1
ATOM 606 C CA . ASN A 1 78 ? -1.704 -7.133 1.492 1.00 95.94 78 ASN A CA 1
ATOM 607 C C . ASN A 1 78 ? -2.584 -6.983 2.755 1.00 95.94 78 ASN A C 1
ATOM 609 O O . ASN A 1 78 ? -2.082 -7.091 3.882 1.00 95.94 78 ASN A O 1
ATOM 613 N N . VAL A 1 79 ? -3.884 -6.725 2.587 1.00 94.31 79 VAL A N 1
ATOM 614 C CA . VAL A 1 79 ? -4.837 -6.464 3.674 1.00 94.31 79 VAL A CA 1
ATOM 615 C C . VAL A 1 79 ? -5.329 -7.781 4.293 1.00 94.31 79 VAL A C 1
ATOM 617 O O . VAL A 1 79 ? -5.514 -8.765 3.580 1.00 94.31 79 VAL A O 1
ATOM 620 N N . PRO A 1 80 ? -5.552 -7.847 5.621 1.00 92.62 80 PRO A N 1
ATOM 621 C CA . PRO A 1 80 ? -5.272 -6.817 6.628 1.00 92.62 80 PRO A CA 1
ATOM 622 C C . PRO A 1 80 ? -3.858 -6.901 7.222 1.00 92.62 80 PRO A C 1
ATOM 624 O O . PRO A 1 80 ? -3.525 -6.156 8.143 1.00 92.62 80 PRO A O 1
ATOM 627 N N . THR A 1 81 ? -3.032 -7.825 6.732 1.00 88.88 81 THR A N 1
ATOM 628 C CA . THR A 1 81 ? -1.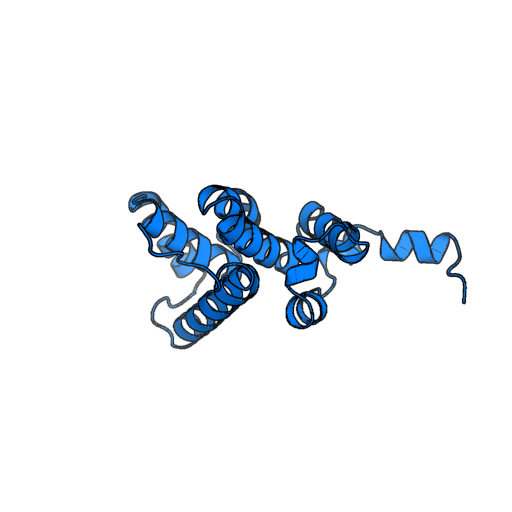796 -8.252 7.404 1.00 88.88 81 THR A CA 1
ATOM 629 C C . THR A 1 81 ? -0.679 -7.213 7.427 1.00 88.88 81 THR A C 1
ATOM 631 O O . THR A 1 81 ? 0.102 -7.202 8.376 1.00 88.88 81 THR A O 1
ATOM 634 N N . HIS A 1 82 ? -0.583 -6.342 6.419 1.00 93.94 82 HIS A N 1
ATOM 635 C CA . HIS A 1 82 ? 0.532 -5.407 6.302 1.00 93.94 82 HIS A CA 1
ATOM 636 C C . HIS A 1 82 ? 0.091 -3.955 6.493 1.00 93.94 82 HIS A C 1
ATOM 638 O O . HIS A 1 82 ? -0.600 -3.392 5.645 1.00 93.94 82 HIS A O 1
ATOM 644 N N . VAL A 1 83 ? 0.552 -3.326 7.579 1.00 94.19 83 VAL A N 1
ATOM 645 C CA . VAL A 1 83 ? 0.132 -1.974 7.994 1.00 94.19 83 VAL A CA 1
ATOM 646 C C . VAL A 1 83 ? 0.257 -0.929 6.883 1.00 94.19 83 VAL A C 1
ATOM 648 O O . VAL A 1 83 ? -0.682 -0.162 6.688 1.00 94.19 83 VAL A O 1
ATOM 651 N N . LEU A 1 84 ? 1.343 -0.956 6.094 1.00 92.75 84 LEU A N 1
ATOM 652 C CA . LEU A 1 84 ? 1.560 0.033 5.030 1.00 92.75 84 LEU A CA 1
ATOM 653 C C . LEU A 1 84 ? 0.497 -0.028 3.930 1.00 92.75 84 LEU A C 1
ATOM 655 O O . LEU A 1 84 ? 0.262 0.976 3.283 1.00 92.75 84 LEU A O 1
ATOM 659 N N . SER A 1 85 ? -0.152 -1.172 3.700 1.00 95.38 85 SER A N 1
ATOM 660 C CA . SER A 1 85 ? -1.232 -1.279 2.705 1.00 95.38 85 SER A CA 1
ATOM 661 C C . SER A 1 85 ? -2.613 -1.204 3.349 1.00 95.38 85 SER A C 1
ATOM 663 O O . SER A 1 85 ? -3.522 -0.611 2.776 1.00 95.38 85 SER A O 1
ATOM 665 N N . THR A 1 86 ? -2.764 -1.743 4.559 1.00 96.88 86 THR A N 1
ATOM 666 C CA . THR A 1 86 ? -4.030 -1.730 5.301 1.00 96.88 86 THR A CA 1
ATOM 667 C C . THR A 1 86 ? -4.449 -0.320 5.713 1.00 96.88 86 THR A C 1
ATOM 669 O O . THR A 1 86 ? -5.622 0.022 5.570 1.00 96.88 86 THR A O 1
ATOM 672 N N . LEU A 1 87 ? -3.516 0.519 6.181 1.00 95.94 87 LEU A N 1
ATOM 673 C CA . LEU A 1 87 ? -3.829 1.891 6.593 1.00 95.94 87 LEU A CA 1
ATOM 674 C C . LEU A 1 87 ? -4.342 2.750 5.415 1.00 95.94 87 LEU A C 1
ATOM 676 O O . LEU A 1 87 ? -5.440 3.298 5.543 1.00 95.94 87 LEU A O 1
ATOM 680 N N . PRO A 1 88 ? -3.658 2.820 4.250 1.00 95.88 88 PRO A N 1
ATOM 681 C CA . PRO A 1 88 ? -4.185 3.533 3.089 1.00 95.88 88 PRO A CA 1
ATOM 682 C C . PRO A 1 88 ? -5.526 2.993 2.596 1.00 95.88 88 PRO A C 1
ATOM 684 O O . PRO A 1 88 ? -6.386 3.792 2.257 1.00 95.88 88 PRO A O 1
ATOM 687 N N . VAL A 1 89 ? -5.752 1.671 2.592 1.00 97.88 89 VAL A N 1
ATOM 688 C CA . VAL A 1 89 ? -7.049 1.098 2.176 1.00 97.88 89 VAL A CA 1
ATOM 689 C C . VAL A 1 89 ? -8.188 1.582 3.077 1.00 97.88 89 VAL A C 1
ATOM 691 O O . VAL A 1 89 ? -9.235 1.980 2.571 1.00 97.88 89 VAL A O 1
ATOM 694 N N . GLY A 1 90 ? -7.982 1.623 4.398 1.00 97.44 90 GLY A N 1
ATOM 695 C CA . GLY A 1 90 ? -8.970 2.178 5.329 1.00 97.44 90 GLY A CA 1
ATOM 696 C C . GLY A 1 90 ? -9.266 3.658 5.055 1.00 97.44 90 GLY A C 1
ATOM 697 O O . GLY A 1 90 ? -10.427 4.057 5.001 1.00 97.44 90 GLY A O 1
ATOM 698 N N . ILE A 1 91 ? -8.225 4.461 4.808 1.00 96.00 91 ILE A N 1
ATOM 699 C CA . ILE A 1 91 ? -8.356 5.884 4.449 1.00 96.00 91 ILE A CA 1
ATOM 700 C C . ILE A 1 91 ? -9.089 6.049 3.110 1.00 96.00 91 ILE A C 1
ATOM 702 O O . ILE A 1 91 ? -9.991 6.872 2.990 1.00 96.00 91 ILE A O 1
ATOM 706 N N . PHE A 1 92 ? -8.756 5.238 2.112 1.00 96.88 92 PHE A N 1
ATOM 707 C CA . PHE A 1 92 ? -9.379 5.261 0.794 1.00 96.88 92 PHE A CA 1
ATOM 708 C C . PHE A 1 92 ? -10.864 4.899 0.848 1.00 96.88 92 PHE A C 1
ATOM 710 O O . PHE A 1 92 ? -11.671 5.562 0.198 1.00 96.88 92 PHE A O 1
ATOM 717 N N . TYR A 1 93 ? -11.254 3.926 1.674 1.00 98.38 93 TYR A N 1
ATOM 718 C CA . TYR A 1 93 ? -12.666 3.647 1.928 1.00 98.38 93 TYR A CA 1
ATOM 719 C C . TYR A 1 93 ? -13.397 4.853 2.540 1.00 98.38 93 TYR A C 1
ATOM 721 O O . TYR A 1 93 ? -14.502 5.170 2.096 1.00 98.38 93 TYR A O 1
ATOM 729 N N . LEU A 1 94 ? -12.772 5.598 3.463 1.00 95.56 94 LEU A N 1
ATOM 730 C CA . LEU A 1 94 ? -13.338 6.859 3.970 1.00 95.56 94 LEU A CA 1
ATOM 731 C C . LEU A 1 94 ? -13.487 7.913 2.863 1.00 95.56 94 LEU A C 1
ATOM 733 O O . LEU A 1 94 ? -14.538 8.542 2.769 1.00 95.56 94 LEU A O 1
ATOM 737 N N . CYS A 1 95 ? -12.486 8.076 1.990 1.00 93.31 95 CYS A N 1
ATOM 738 C CA . CYS A 1 95 ? -12.559 9.003 0.852 1.00 93.31 95 CYS A CA 1
ATOM 739 C C . CYS A 1 95 ? -13.711 8.678 -0.113 1.00 93.31 95 CYS A C 1
ATOM 741 O O . CYS A 1 95 ? -14.238 9.578 -0.763 1.00 93.31 95 CYS A O 1
ATOM 743 N N . LEU A 1 96 ? -14.109 7.406 -0.201 1.00 94.62 96 LEU A N 1
ATOM 744 C CA . LEU A 1 96 ? -15.232 6.942 -1.018 1.00 94.62 96 LEU A CA 1
ATOM 745 C C . LEU A 1 96 ? -16.587 6.984 -0.287 1.00 94.62 96 LEU A C 1
ATOM 747 O O . LEU A 1 96 ? -17.597 6.592 -0.869 1.00 94.62 96 LEU A O 1
ATOM 751 N N . GLY A 1 97 ? -16.632 7.409 0.981 1.00 96.44 97 GLY A N 1
ATOM 752 C CA . GLY A 1 97 ? -17.845 7.368 1.809 1.00 96.44 97 GLY A CA 1
ATOM 753 C C . GLY A 1 97 ? -18.269 5.954 2.233 1.00 96.44 97 GLY A C 1
ATOM 754 O O . GLY A 1 97 ? -19.400 5.749 2.670 1.00 96.44 97 GLY A O 1
ATOM 755 N N . LYS A 1 98 ? -17.374 4.968 2.108 1.00 97.94 98 LYS A N 1
ATOM 756 C CA . LYS A 1 98 ? -17.575 3.558 2.474 1.00 97.94 98 LYS A CA 1
ATOM 757 C C . LYS A 1 98 ? -17.164 3.330 3.935 1.00 97.94 98 LYS A C 1
ATOM 759 O O . LYS A 1 98 ? -16.159 2.691 4.243 1.00 97.94 98 LYS A O 1
ATOM 764 N N . GLU A 1 99 ? -17.911 3.946 4.853 1.00 97.69 99 GLU A N 1
ATOM 765 C CA . GLU A 1 99 ? -17.558 3.995 6.282 1.00 97.69 99 GLU A CA 1
ATOM 766 C C . GLU A 1 99 ? -17.497 2.609 6.936 1.00 97.69 99 GLU A C 1
ATOM 768 O O . GLU A 1 99 ? -16.617 2.351 7.756 1.00 97.69 99 GLU A O 1
ATOM 773 N N . MET A 1 100 ? -18.401 1.697 6.568 1.00 98.06 100 MET A N 1
ATOM 774 C CA . MET A 1 100 ? -18.455 0.353 7.154 1.00 98.06 100 MET A CA 1
ATOM 775 C C . MET A 1 100 ? -17.246 -0.496 6.754 1.00 98.06 100 MET A C 1
ATOM 777 O O . MET A 1 100 ? -16.692 -1.230 7.578 1.00 98.06 100 MET A O 1
ATOM 781 N N . GLU A 1 101 ? -16.807 -0.374 5.506 1.00 98.00 101 GLU A N 1
ATOM 782 C CA . GLU A 1 101 ? -15.600 -1.000 4.985 1.00 98.00 101 GLU A CA 1
ATOM 783 C C . GLU A 1 101 ? -14.364 -0.430 5.685 1.00 98.00 101 GLU A C 1
ATOM 785 O O . GLU A 1 101 ? -13.547 -1.195 6.200 1.00 98.00 101 GLU A O 1
ATOM 790 N N . ALA A 1 102 ? -14.273 0.898 5.819 1.00 97.81 102 ALA A N 1
ATOM 791 C CA . ALA A 1 102 ? -13.191 1.544 6.559 1.00 97.81 102 ALA A CA 1
ATOM 792 C C . ALA A 1 102 ? -13.127 1.077 8.024 1.00 97.81 102 ALA A C 1
ATOM 794 O O . ALA A 1 102 ? -12.060 0.690 8.504 1.00 97.81 102 ALA A O 1
ATOM 795 N N . ILE A 1 103 ? -14.268 1.050 8.728 1.00 97.94 103 ILE A N 1
ATOM 796 C CA . ILE A 1 103 ? -14.363 0.550 10.110 1.00 97.94 103 ILE A CA 1
ATOM 797 C C . ILE A 1 103 ? -13.850 -0.889 10.193 1.00 97.94 103 ILE A C 1
ATOM 799 O O . ILE A 1 103 ? -13.058 -1.205 11.082 1.00 97.94 103 ILE A O 1
ATOM 803 N N . THR A 1 104 ? -14.267 -1.747 9.261 1.00 97.94 104 THR A N 1
ATOM 804 C CA . THR A 1 104 ? -13.851 -3.155 9.224 1.00 97.94 104 THR A CA 1
ATOM 805 C C . THR A 1 104 ? -12.335 -3.273 9.069 1.00 97.94 104 THR A C 1
ATOM 807 O O . THR A 1 104 ? -11.691 -4.004 9.823 1.00 97.94 104 THR A O 1
ATOM 810 N N . VAL A 1 105 ? -11.746 -2.507 8.148 1.00 97.62 105 VAL A N 1
ATOM 811 C CA . VAL A 1 105 ? -10.297 -2.494 7.904 1.00 97.62 105 VAL A CA 1
ATOM 812 C C . VAL A 1 105 ? -9.524 -2.024 9.140 1.00 97.62 105 VAL A C 1
ATOM 814 O O . VAL A 1 105 ? -8.565 -2.680 9.553 1.00 97.62 105 VAL A O 1
ATOM 817 N N . PHE A 1 106 ? -9.955 -0.941 9.794 1.00 96.50 106 PHE A N 1
ATOM 818 C CA . PHE A 1 106 ? -9.293 -0.447 11.007 1.00 96.50 106 PHE A CA 1
ATOM 819 C C . PHE A 1 106 ? -9.423 -1.412 12.189 1.00 96.50 106 PHE A C 1
ATOM 821 O O . PHE A 1 106 ? -8.461 -1.599 12.934 1.00 96.50 106 PHE A O 1
ATOM 828 N N . GLN A 1 107 ? -10.571 -2.073 12.346 1.00 96.81 107 GLN A N 1
ATOM 829 C CA . GLN A 1 107 ? -10.751 -3.106 13.368 1.00 96.81 107 GLN A CA 1
ATOM 830 C C . GLN A 1 107 ? -9.834 -4.309 13.133 1.00 96.81 107 GLN A C 1
ATOM 832 O O . GLN A 1 107 ? -9.242 -4.813 14.086 1.00 96.81 107 GLN A O 1
ATOM 837 N N . GLN A 1 108 ? -9.673 -4.750 11.883 1.00 95.81 108 GLN A N 1
ATOM 838 C CA . GLN A 1 108 ? -8.735 -5.822 11.542 1.00 95.81 108 GLN A CA 1
ATOM 839 C C . GLN A 1 108 ? -7.284 -5.414 11.818 1.00 95.81 108 GLN A C 1
ATOM 841 O O . GLN A 1 108 ? -6.514 -6.211 12.352 1.00 95.81 108 GLN A O 1
ATOM 846 N N . LEU A 1 109 ? -6.917 -4.167 11.508 1.00 93.44 109 LEU A N 1
ATOM 847 C CA . LEU A 1 109 ? -5.583 -3.643 11.788 1.00 93.44 109 LEU A CA 1
ATOM 848 C C . LEU A 1 109 ? -5.300 -3.602 13.298 1.00 93.44 109 LEU A C 1
ATOM 850 O O . LEU A 1 109 ? -4.272 -4.111 13.743 1.00 93.44 109 LEU A O 1
ATOM 854 N N . ALA A 1 110 ? -6.245 -3.092 14.092 1.00 94.31 110 ALA A N 1
ATOM 855 C CA . ALA A 1 110 ? -6.156 -3.109 15.552 1.00 94.31 110 ALA A CA 1
ATOM 856 C C . ALA A 1 110 ? -6.102 -4.540 16.116 1.00 94.31 110 ALA A C 1
ATOM 858 O O . ALA A 1 110 ? -5.326 -4.828 17.027 1.00 94.31 110 ALA A O 1
ATOM 859 N N . GLY A 1 111 ? -6.873 -5.463 15.531 1.00 94.12 111 GLY A N 1
ATOM 860 C CA . GLY A 1 111 ? -6.854 -6.888 15.869 1.00 94.12 111 GLY A CA 1
ATOM 861 C C . GLY A 1 111 ? -5.498 -7.563 15.636 1.00 94.12 111 GLY A C 1
ATOM 862 O O . GLY A 1 111 ? -5.171 -8.517 16.338 1.00 94.12 111 GLY A O 1
ATOM 863 N N . ASN A 1 112 ? -4.673 -7.030 14.729 1.00 92.06 112 ASN A N 1
ATOM 864 C CA . ASN A 1 112 ? -3.298 -7.482 14.488 1.00 92.06 112 ASN A CA 1
ATOM 865 C C . ASN A 1 112 ? -2.276 -6.895 15.485 1.00 92.06 112 ASN A C 1
ATOM 867 O O . ASN A 1 112 ? -1.071 -7.049 15.293 1.00 92.06 112 ASN A O 1
ATOM 871 N N . GLY A 1 113 ? -2.736 -6.233 16.553 1.00 91.50 113 GLY A N 1
ATOM 872 C CA . GLY A 1 113 ? -1.884 -5.665 17.601 1.00 91.50 113 GLY A CA 1
ATOM 873 C C . GLY A 1 113 ? -1.355 -4.263 17.295 1.00 91.50 113 GLY A C 1
ATOM 874 O O . GLY A 1 113 ? -0.469 -3.783 17.997 1.00 91.50 113 GLY A O 1
ATOM 875 N N . VAL A 1 114 ? -1.883 -3.602 16.262 1.00 92.88 114 VAL A N 1
ATOM 876 C CA . VAL A 1 114 ? -1.520 -2.224 15.921 1.00 92.88 114 VAL A CA 1
ATOM 877 C C . VAL A 1 114 ? -2.321 -1.249 16.782 1.00 92.88 114 VAL A C 1
ATOM 879 O O . VAL A 1 114 ? -3.548 -1.217 16.719 1.00 92.88 114 VAL A O 1
ATOM 882 N N . ASP A 1 115 ? -1.637 -0.405 17.552 1.00 94.88 115 ASP A N 1
ATOM 883 C CA . ASP A 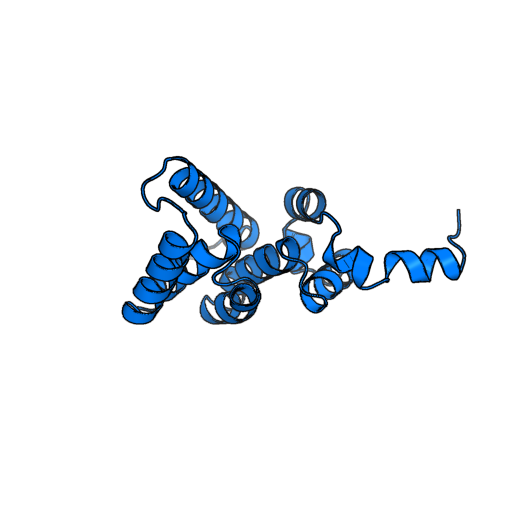1 115 ? -2.284 0.728 18.212 1.00 94.88 115 ASP A CA 1
ATOM 884 C C . ASP A 1 115 ? -2.488 1.869 17.208 1.00 94.88 115 ASP A C 1
ATOM 886 O O . ASP A 1 115 ? -1.551 2.589 16.860 1.00 94.88 115 ASP A O 1
ATOM 890 N N . LEU A 1 116 ? -3.733 2.046 16.758 1.00 92.56 116 LEU A N 1
ATOM 891 C CA . LEU A 1 116 ? -4.129 3.086 15.801 1.00 92.56 116 LEU A CA 1
ATOM 892 C C . LEU A 1 116 ? -3.901 4.518 16.309 1.00 92.56 116 LEU A C 1
ATOM 894 O O . LEU A 1 116 ? -3.987 5.453 15.520 1.00 92.56 116 LEU A O 1
ATOM 898 N N . LYS A 1 117 ? -3.652 4.706 17.610 1.00 94.25 117 LYS A N 1
ATOM 899 C CA . LYS A 1 117 ? -3.369 6.016 18.217 1.00 94.25 117 LYS A CA 1
ATOM 900 C C . LYS A 1 117 ? -1.888 6.218 18.530 1.00 94.25 117 LYS A C 1
ATOM 902 O O . LYS A 1 117 ? -1.533 7.238 19.118 1.00 94.25 117 LYS A O 1
ATOM 907 N N . SER A 1 118 ? -1.040 5.256 18.177 1.00 95.50 118 SER A N 1
ATOM 908 C CA . SER A 1 118 ? 0.399 5.349 18.403 1.00 95.50 118 SER A CA 1
ATOM 909 C C . SER A 1 118 ? 1.052 6.363 17.467 1.00 95.50 118 SER A C 1
ATOM 911 O O . SER A 1 118 ? 0.631 6.527 16.324 1.00 95.50 118 SER A O 1
ATOM 913 N N . GLU A 1 119 ? 2.131 6.987 17.939 1.00 95.69 119 GLU A N 1
ATOM 914 C CA . GLU A 1 119 ? 2.983 7.882 17.142 1.00 95.69 119 GLU A CA 1
ATOM 915 C C . GLU A 1 119 ? 3.463 7.210 15.847 1.00 95.69 119 GLU A C 1
ATOM 917 O O . GLU A 1 119 ? 3.418 7.820 14.787 1.00 95.69 119 GLU A O 1
ATOM 922 N N . ALA A 1 120 ? 3.768 5.909 15.892 1.00 93.06 120 ALA A N 1
ATOM 923 C CA . ALA A 1 120 ? 4.157 5.136 14.714 1.00 93.06 120 ALA A CA 1
ATOM 924 C C . ALA A 1 120 ? 3.089 5.134 13.603 1.00 93.06 120 ALA A C 1
ATOM 926 O O . ALA A 1 120 ? 3.429 5.132 12.424 1.00 93.06 120 ALA A O 1
ATOM 927 N N . ILE A 1 121 ? 1.794 5.136 13.943 1.00 94.06 121 ILE A N 1
ATOM 928 C CA . ILE A 1 121 ? 0.728 5.213 12.932 1.00 94.06 121 ILE A CA 1
ATOM 929 C C . ILE A 1 121 ? 0.634 6.612 12.327 1.00 94.06 121 ILE A C 1
ATOM 931 O O . ILE A 1 121 ? 0.380 6.727 11.127 1.00 94.06 121 ILE A O 1
ATOM 935 N N . PHE A 1 122 ? 0.887 7.656 13.119 1.00 92.69 122 PHE A N 1
ATOM 936 C CA . PHE A 1 122 ? 0.988 9.020 12.602 1.00 92.69 122 PHE A CA 1
ATOM 937 C C . PHE A 1 122 ? 2.176 9.162 11.642 1.00 92.69 122 PHE A C 1
ATOM 939 O O . PHE A 1 122 ? 1.984 9.652 10.536 1.00 92.69 122 PHE A O 1
ATOM 946 N N . GLU A 1 123 ? 3.351 8.630 11.990 1.00 94.56 123 GLU A N 1
ATOM 947 C CA . GLU A 1 123 ? 4.533 8.639 11.112 1.00 94.56 123 GLU A CA 1
ATOM 948 C C . GLU A 1 123 ? 4.283 7.912 9.779 1.00 94.56 123 GLU A C 1
ATOM 950 O O . GLU A 1 123 ? 4.681 8.391 8.716 1.00 94.56 123 GLU A O 1
ATOM 955 N N . ILE A 1 124 ? 3.580 6.771 9.803 1.00 93.38 124 ILE A N 1
ATOM 956 C CA . ILE A 1 124 ? 3.181 6.068 8.570 1.00 93.38 124 ILE A CA 1
ATOM 957 C C . ILE A 1 124 ? 2.203 6.926 7.750 1.00 93.38 124 ILE A C 1
ATOM 959 O O . ILE A 1 124 ? 2.250 6.900 6.519 1.00 93.38 124 ILE A O 1
ATOM 963 N N . GLY A 1 125 ? 1.326 7.688 8.409 1.00 92.75 125 GLY A N 1
ATOM 964 C CA . GLY A 1 125 ? 0.442 8.660 7.765 1.00 92.75 125 GLY A CA 1
ATOM 965 C C . GLY A 1 125 ? 1.208 9.776 7.048 1.00 92.75 125 GLY A C 1
ATOM 966 O O . GLY A 1 125 ? 0.927 10.049 5.880 1.00 92.75 125 GLY A O 1
ATOM 967 N N . ASP A 1 126 ? 2.215 10.355 7.700 1.00 92.38 126 ASP A N 1
ATOM 968 C CA . ASP A 1 126 ? 3.073 11.395 7.115 1.00 92.38 126 ASP A CA 1
ATOM 969 C C . ASP A 1 126 ? 3.877 10.854 5.917 1.00 92.38 126 ASP A C 1
ATOM 971 O O . ASP A 1 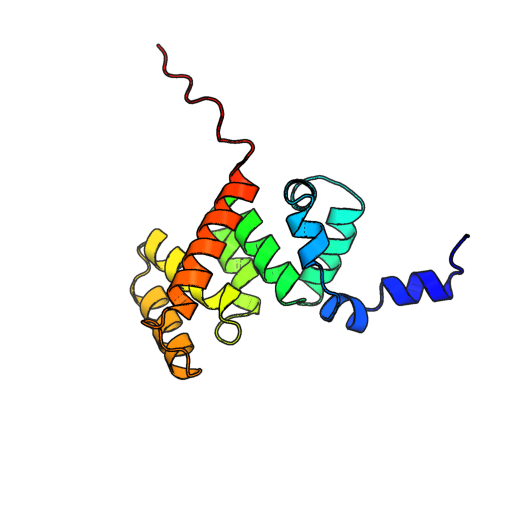126 ? 4.017 11.514 4.876 1.00 92.38 126 ASP A O 1
ATOM 975 N N . GLU A 1 127 ? 4.380 9.614 6.018 1.00 91.19 127 GLU A N 1
ATOM 976 C CA . GLU A 1 127 ? 5.028 8.954 4.883 1.00 91.19 127 GLU A CA 1
ATOM 977 C C . GLU A 1 127 ? 4.033 8.737 3.736 1.00 91.19 127 GLU A C 1
ATOM 979 O O . GLU A 1 127 ? 4.361 9.036 2.585 1.00 91.19 127 GLU A O 1
ATOM 984 N N . LEU A 1 128 ? 2.823 8.247 4.024 1.00 92.38 128 LEU A N 1
ATOM 985 C CA . LEU A 1 128 ? 1.777 8.027 3.025 1.00 92.38 128 LEU A CA 1
ATOM 986 C C . LEU A 1 128 ? 1.461 9.310 2.248 1.00 92.38 128 LEU A C 1
ATOM 988 O O . LEU A 1 128 ? 1.440 9.276 1.016 1.00 92.38 128 LEU A O 1
ATOM 992 N N . GLU A 1 129 ? 1.258 10.433 2.940 1.00 90.31 129 GLU A N 1
ATOM 993 C CA . GLU A 1 129 ? 1.037 11.736 2.302 1.00 90.31 129 GLU A CA 1
ATOM 994 C C . GLU A 1 129 ? 2.198 12.085 1.363 1.00 90.31 129 GLU A C 1
ATOM 996 O O . GLU A 1 129 ? 1.992 12.362 0.177 1.00 90.31 129 GLU A O 1
ATOM 1001 N N . THR A 1 130 ? 3.432 11.966 1.858 1.00 88.94 130 THR A N 1
ATOM 1002 C CA . THR A 1 130 ? 4.646 12.224 1.072 1.00 88.94 130 THR A CA 1
ATOM 1003 C C . THR A 1 130 ? 4.713 11.344 -0.183 1.00 88.94 130 THR A C 1
ATOM 1005 O O . THR A 1 130 ? 5.100 11.815 -1.257 1.00 88.94 130 THR A O 1
ATOM 1008 N N . ARG A 1 131 ? 4.316 10.066 -0.089 1.00 88.75 131 ARG A N 1
ATOM 1009 C CA . ARG A 1 131 ? 4.287 9.141 -1.236 1.00 88.75 131 ARG A CA 1
ATOM 1010 C C . ARG A 1 131 ? 3.217 9.505 -2.250 1.00 88.75 131 ARG A C 1
ATOM 1012 O O . ARG A 1 131 ? 3.487 9.495 -3.446 1.00 88.75 131 ARG A O 1
ATOM 1019 N N . LEU A 1 132 ? 2.012 9.831 -1.801 1.00 88.31 132 LEU A N 1
ATOM 1020 C CA . LEU A 1 132 ? 0.937 10.234 -2.704 1.00 88.31 132 LEU A CA 1
ATOM 1021 C C . LEU A 1 132 ? 1.329 11.499 -3.483 1.00 88.31 132 LEU A C 1
ATOM 1023 O O . LEU A 1 132 ? 1.138 11.552 -4.699 1.00 88.31 132 LEU A O 1
ATOM 1027 N N . LEU A 1 133 ? 1.967 12.465 -2.813 1.00 84.56 133 LEU A N 1
ATOM 1028 C CA . LEU A 1 133 ? 2.495 13.676 -3.445 1.00 84.56 133 LEU A CA 1
ATOM 1029 C C . LEU A 1 133 ? 3.596 13.380 -4.472 1.00 84.56 133 LEU A C 1
ATOM 1031 O O . LEU A 1 133 ? 3.624 14.008 -5.533 1.00 84.56 133 LEU A O 1
ATOM 1035 N N . SER A 1 134 ? 4.483 12.416 -4.206 1.00 81.69 134 SER A N 1
ATOM 1036 C CA . SER A 1 134 ? 5.573 12.090 -5.133 1.00 81.69 134 SER A CA 1
ATOM 1037 C C . SER A 1 134 ? 5.082 11.457 -6.440 1.00 81.69 134 SER A C 1
ATOM 1039 O O . SER A 1 134 ? 5.692 11.677 -7.488 1.00 81.69 134 SER A O 1
ATOM 1041 N N . PHE A 1 135 ? 3.953 10.741 -6.412 1.00 79.00 135 PHE A N 1
ATOM 1042 C CA . PHE A 1 135 ? 3.277 10.243 -7.616 1.00 79.00 135 PHE A CA 1
ATOM 1043 C C . PHE A 1 135 ? 2.451 11.323 -8.332 1.00 79.00 135 PHE A C 1
ATOM 1045 O O . PHE A 1 135 ? 2.304 11.277 -9.552 1.00 79.00 135 PHE A O 1
ATOM 1052 N N . HIS A 1 136 ? 1.969 12.330 -7.598 1.00 66.31 136 HIS A N 1
ATOM 1053 C CA . HIS A 1 136 ? 1.225 13.481 -8.126 1.00 66.31 136 HIS A CA 1
ATOM 1054 C C . HIS A 1 136 ? 2.092 14.588 -8.745 1.00 66.31 136 HIS A C 1
ATOM 1056 O O . HIS A 1 136 ? 1.543 15.545 -9.291 1.00 66.31 136 HIS A O 1
ATOM 1062 N N . ALA A 1 137 ? 3.424 14.495 -8.701 1.00 53.00 137 ALA A N 1
ATOM 1063 C CA . ALA A 1 137 ? 4.318 15.563 -9.156 1.00 53.00 137 ALA A CA 1
ATOM 1064 C C . ALA A 1 137 ? 4.153 16.056 -10.624 1.00 53.00 137 ALA A C 1
ATOM 1066 O O . ALA A 1 137 ? 4.640 17.152 -10.904 1.00 53.00 137 ALA A O 1
ATOM 1067 N N . PRO A 1 138 ? 3.449 15.379 -11.562 1.00 48.25 138 PRO A N 1
ATOM 1068 C CA . PRO A 1 138 ? 3.065 16.006 -12.832 1.00 48.25 138 PRO A CA 1
ATOM 1069 C C . PRO A 1 138 ? 1.883 16.992 -12.739 1.00 48.25 138 PRO A C 1
ATOM 1071 O O . PRO A 1 138 ? 1.731 17.819 -13.632 1.00 48.25 138 PRO A O 1
ATOM 1074 N N . PHE A 1 139 ? 1.052 16.936 -11.689 1.00 43.28 139 PHE A N 1
ATOM 1075 C CA . PHE A 1 139 ? -0.189 17.724 -11.563 1.00 43.28 139 PHE A CA 1
ATOM 1076 C C . PHE A 1 139 ? -0.083 18.956 -10.653 1.00 43.28 139 PHE A C 1
ATOM 1078 O O . PHE A 1 139 ? -1.046 19.707 -10.521 1.00 43.28 139 PHE A O 1
ATOM 1085 N N . LEU A 1 140 ? 1.096 19.250 -10.095 1.00 39.50 140 LEU A N 1
ATOM 1086 C CA . LEU A 1 140 ? 1.361 20.533 -9.424 1.00 39.50 140 LEU A CA 1
ATOM 1087 C C . LEU A 1 140 ? 1.589 21.704 -10.405 1.00 39.50 140 LEU A C 1
ATOM 1089 O O . LEU A 1 140 ? 2.069 22.760 -10.000 1.00 39.50 140 LEU A O 1
ATOM 1093 N N . ASN A 1 141 ? 1.213 21.566 -11.682 1.00 38.66 141 ASN A N 1
ATOM 1094 C CA . ASN A 1 141 ? 1.151 22.685 -12.616 1.00 38.66 141 ASN A CA 1
ATOM 1095 C C . ASN A 1 141 ? -0.154 22.679 -13.424 1.00 38.66 141 ASN A C 1
ATOM 1097 O O . ASN A 1 141 ? -0.496 21.696 -14.074 1.00 38.66 141 ASN A O 1
ATOM 1101 N N . THR A 1 142 ? -0.797 23.851 -13.446 1.00 38.53 142 THR A N 1
ATOM 1102 C CA . THR A 1 142 ? -1.973 24.269 -14.234 1.00 38.53 142 THR A CA 1
ATOM 1103 C C . THR A 1 142 ? -3.368 23.963 -13.668 1.00 38.53 142 THR A C 1
ATOM 1105 O O . THR A 1 142 ? -4.199 23.319 -14.297 1.00 38.53 142 THR A O 1
ATOM 1108 N N . TYR A 1 143 ? -3.726 24.645 -12.574 1.00 38.31 143 TYR A N 1
ATOM 1109 C CA . TYR A 1 143 ? -4.981 25.397 -12.658 1.00 38.31 143 TYR A CA 1
ATOM 1110 C C . TYR A 1 143 ? -4.759 26.503 -13.698 1.00 38.31 143 TYR A C 1
ATOM 1112 O O . TYR A 1 143 ? -4.243 27.570 -13.374 1.00 38.31 143 TYR A O 1
ATOM 1120 N N . THR A 1 144 ? -5.091 26.254 -14.966 1.00 42.88 144 THR A N 1
ATOM 1121 C CA . THR A 1 144 ? -5.498 27.361 -15.835 1.00 42.88 144 THR A CA 1
ATOM 1122 C C . THR A 1 144 ? -6.844 27.826 -15.304 1.00 42.88 144 THR A C 1
ATOM 1124 O O . THR A 1 144 ? -7.881 27.242 -15.618 1.00 42.88 144 THR A O 1
ATOM 1127 N N . VAL A 1 145 ? -6.823 28.831 -14.434 1.00 45.94 145 VAL A N 1
ATOM 1128 C CA . VAL A 1 145 ? -7.999 29.676 -14.269 1.00 45.94 145 VAL A CA 1
ATOM 1129 C C . VAL A 1 145 ? -7.985 30.614 -15.462 1.00 45.94 145 VAL A C 1
ATOM 1131 O O . VAL A 1 145 ? -7.100 31.454 -15.540 1.00 45.94 145 VAL A O 1
ATOM 1134 N N . GLU A 1 146 ? -8.904 30.401 -16.395 1.00 33.59 146 GLU A N 1
ATOM 1135 C CA . GLU A 1 146 ? -9.575 31.441 -17.187 1.00 33.59 146 GLU A CA 1
ATOM 1136 C C . GLU A 1 146 ? -10.682 30.760 -18.010 1.00 33.59 146 GLU A C 1
ATOM 1138 O O . GLU A 1 146 ? -10.527 29.610 -18.439 1.00 33.59 146 GLU A O 1
ATOM 1143 N N . PRO A 1 147 ? -11.855 31.398 -18.117 1.00 41.34 147 PRO A N 1
ATOM 1144 C CA . PRO A 1 147 ? -11.987 32.614 -18.924 1.00 41.34 147 PRO A CA 1
ATOM 1145 C C . PRO A 1 147 ? -12.260 33.903 -18.144 1.00 41.34 147 PRO A C 1
ATOM 1147 O O . PRO A 1 147 ? -12.771 33.827 -17.003 1.00 41.34 147 PRO A O 1
#

Foldseek 3Di:
DDDPPVSVCVLLDLVCLLPDDCVVVCVVCVVVCVDPDPNVVSLVSSLVSCNLVSLLLNLLLCCQPVRNVSSLVSLVSCPPPDLLSLVSNLVSCVVVVVPVSSVVSVVRNVVNVDDCPDPVVVVSVVVSVVSSVVSCVVVPDDPPDDD

pLDDT: mean 85.5, std 15.77, range [33.59, 98.38]

Secondary structure (DSSP, 8-state):
----HHHHHHTT-HHHHTT---HHHHHH-GGGGTSSSHHHHHHHHHHHTT-HHHHHHHHHHHHHHT-HHHHHHHHGGGTTT-HHHHHHHHHHHHHTT-HHHHHHHHHHHHHTT--TTSHHHHHHHHHHHHHHHHHHTTSSS------

Sequence (147 aa):
MRAGIRGYELVHDPSILKRCNDTPMVNESPCQIGNISNFQNFFLKCVDVGNIVAVYYEGLHRSTTLGVEEGINVLERNVPTHVLSTLPVGIFYLCLGKEMEAITVFQQLAGNGVDLKSEAIFEIGDELETRLLSFHAPFLNTYTVEP

Organism: Brassica cretica (NCBI:txid69181)

Radius of gyration: 17.28 Å; chains: 1; bounding box: 48×52×39 Å